Protein AF-A0A843YEB0-F1 (afdb_monomer)

Foldseek 3Di:
DDPPPPVQWDFAQAAPVLQVVLVVVV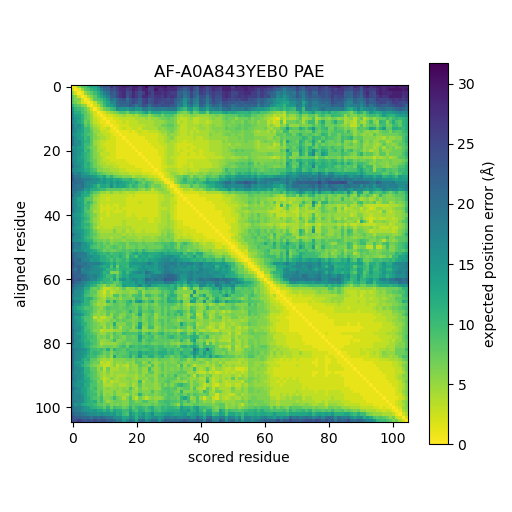VVVVDPDDSLRSLQVLLVVCLVVDQDQPDDDDRPHGTDTHGYDPVSLVSLVVVCVVVVHDSSSSSRSSSVVVVVVVVVD

Solvent-accessibl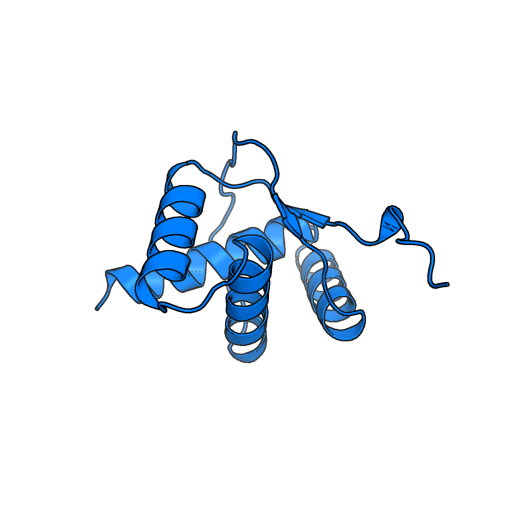e surface area (backbone atoms only — not comparable to full-atom values): 6209 Å² total; per-residue (Å²): 133,87,76,83,64,79,90,53,55,47,62,32,52,33,35,70,66,58,50,50,53,47,51,50,55,42,58,73,66,75,53,99,64,52,69,48,55,50,53,49,53,49,43,53,55,28,59,75,71,59,62,61,87,82,67,92,76,85,41,92,35,80,56,46,70,33,76,62,59,70,70,61,44,50,52,38,46,51,52,10,59,76,68,76,51,50,48,44,53,49,54,43,28,25,51,50,53,56,52,53,63,64,71,78,109

Secondary structure (DSSP, 8-state):
-----GGGEEEE---HHHHHHHHHHHHHT-S---HHHHHHHHHHHHHHH-----------SPPEEEE--HHHHHHHHHHHHHTTS-HHHHHHHHHHHHHHHHH--

Radius of gyration: 13.51 Å; Cα contacts (8 Å, |Δi|>4): 112; chains: 1; bounding box: 34×28×39 Å

pLDDT: mean 77.41, std 12.67, range [36.47, 91.56]

Sequence (105 aa):
MSRKDPRRRLMVPLTATQRHALREAVQRTGRRGSLADRLRQILVAELARGVADHGAVIAEGSGLPLQLPRPLRRQVEGLATAWGSSPAYVVQQALTQYLMDQTET

Structure (mmCIF, N/CA/C/O backbone):
data_AF-A0A843YEB0-F1
#
_entry.id   AF-A0A843YEB0-F1
#
loop_
_atom_site.group_PDB
_atom_site.id
_atom_site.type_symbol
_atom_site.label_atom_id
_atom_site.label_alt_id
_atom_site.label_comp_id
_atom_site.label_asym_id
_atom_site.label_entity_id
_atom_site.label_seq_id
_atom_site.pdbx_PDB_ins_code
_atom_site.Cartn_x
_atom_site.Cartn_y
_atom_site.Cartn_z
_atom_site.occupancy
_atom_site.B_iso_or_equiv
_atom_site.auth_seq_id
_atom_site.auth_comp_id
_atom_s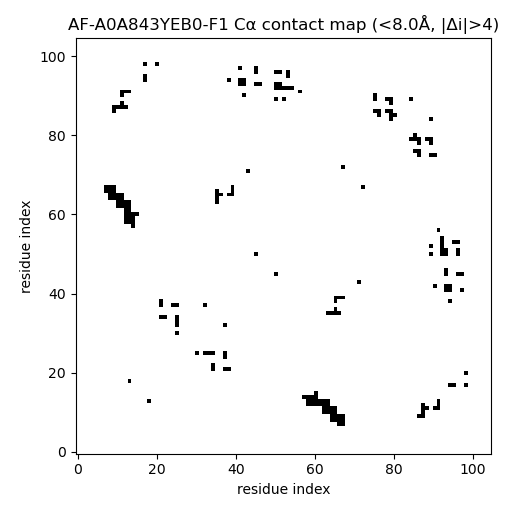ite.auth_asym_id
_atom_site.auth_atom_id
_atom_site.pdbx_PDB_model_num
ATOM 1 N N . MET A 1 1 ? 11.923 -9.009 26.429 1.00 36.47 1 MET A N 1
ATOM 2 C CA . MET A 1 1 ? 11.606 -7.648 25.932 1.00 36.47 1 MET A CA 1
ATOM 3 C C . MET A 1 1 ? 11.965 -7.564 24.450 1.00 36.47 1 MET A C 1
ATOM 5 O O . MET A 1 1 ? 13.138 -7.647 24.111 1.00 36.47 1 MET A O 1
ATOM 9 N N . SER A 1 2 ? 10.972 -7.510 23.555 1.00 41.12 2 SER A N 1
ATOM 10 C CA . SER A 1 2 ? 11.194 -7.593 22.102 1.00 41.12 2 SER A CA 1
ATOM 11 C C . SER A 1 2 ? 11.788 -6.283 21.573 1.00 41.12 2 SER A C 1
ATOM 13 O O . SER A 1 2 ? 11.096 -5.267 21.508 1.00 41.12 2 SER A O 1
ATOM 15 N N . ARG A 1 3 ? 13.080 -6.293 21.215 1.00 47.62 3 ARG A N 1
ATOM 16 C CA . ARG A 1 3 ? 13.762 -5.147 20.595 1.00 47.62 3 ARG A CA 1
ATOM 17 C C . ARG A 1 3 ? 13.057 -4.793 19.282 1.00 47.62 3 ARG A C 1
ATOM 19 O O . ARG A 1 3 ? 12.819 -5.649 18.432 1.00 47.62 3 ARG A O 1
ATOM 26 N N . LYS A 1 4 ? 12.678 -3.522 19.153 1.00 47.59 4 LYS A N 1
ATOM 27 C CA . LYS A 1 4 ? 12.002 -2.928 17.995 1.00 47.59 4 LYS A CA 1
ATOM 28 C C . LYS A 1 4 ? 13.007 -2.895 16.838 1.00 47.59 4 LYS A C 1
ATOM 30 O O . LYS A 1 4 ? 13.786 -1.959 16.730 1.00 47.59 4 LYS A O 1
ATOM 35 N N . ASP A 1 5 ? 13.040 -3.962 16.046 1.00 49.59 5 ASP A N 1
ATOM 36 C CA . ASP A 1 5 ? 14.006 -4.160 14.964 1.00 49.59 5 ASP A CA 1
ATOM 37 C C . ASP A 1 5 ? 13.874 -3.042 13.901 1.00 49.59 5 ASP A C 1
ATOM 39 O O . ASP A 1 5 ? 12.829 -2.945 13.241 1.00 49.59 5 ASP A O 1
ATOM 43 N N . PRO A 1 6 ? 14.877 -2.157 13.743 1.00 51.00 6 PRO A N 1
ATOM 44 C CA . PRO A 1 6 ? 14.793 -1.005 12.844 1.00 51.00 6 PRO A CA 1
ATOM 45 C C . PRO A 1 6 ? 14.731 -1.408 11.361 1.00 51.00 6 PRO A C 1
ATOM 47 O O . PRO A 1 6 ? 14.266 -0.620 10.543 1.00 51.00 6 PRO A O 1
ATOM 50 N N . ARG A 1 7 ? 15.084 -2.657 11.012 1.00 52.28 7 ARG A N 1
ATOM 51 C CA . ARG A 1 7 ? 15.047 -3.199 9.637 1.00 52.28 7 ARG A CA 1
ATOM 52 C C . ARG A 1 7 ? 13.649 -3.635 9.157 1.00 52.28 7 ARG A C 1
ATOM 54 O O . ARG A 1 7 ? 13.505 -4.218 8.082 1.00 52.28 7 ARG A O 1
ATOM 61 N N . ARG A 1 8 ? 12.598 -3.395 9.952 1.00 59.69 8 ARG A N 1
ATOM 62 C CA . ARG A 1 8 ? 11.198 -3.736 9.61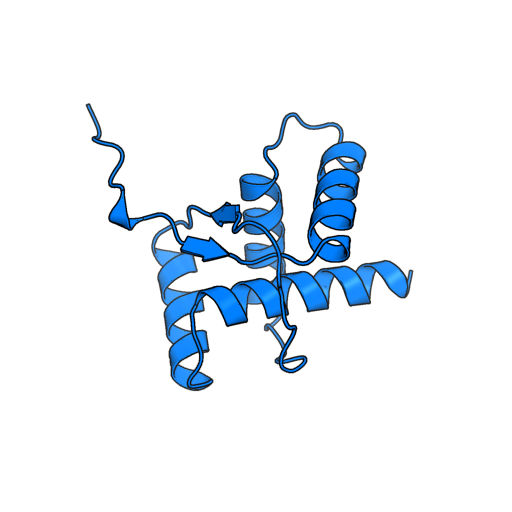3 1.00 59.69 8 ARG A CA 1
ATOM 63 C C . ARG A 1 8 ? 10.370 -2.582 9.048 1.00 59.69 8 ARG A C 1
ATOM 65 O O . ARG A 1 8 ? 9.203 -2.797 8.726 1.00 59.69 8 ARG A O 1
ATOM 72 N N . ARG A 1 9 ? 10.921 -1.372 8.979 1.00 70.62 9 ARG A N 1
ATOM 73 C CA . ARG A 1 9 ? 10.187 -0.191 8.515 1.00 70.62 9 ARG A CA 1
ATOM 74 C C . ARG A 1 9 ? 10.440 0.019 7.030 1.00 70.62 9 ARG A C 1
ATOM 76 O O . ARG A 1 9 ? 11.575 0.248 6.633 1.00 70.62 9 ARG A O 1
ATOM 83 N N . LEU A 1 10 ? 9.377 -0.056 6.241 1.00 78.44 10 LEU A N 1
ATOM 84 C CA . LEU A 1 10 ? 9.374 0.392 4.858 1.00 78.44 10 LEU A CA 1
ATOM 85 C C . LEU A 1 10 ? 9.074 1.890 4.857 1.00 78.44 10 LEU A C 1
ATOM 87 O O . LEU A 1 10 ? 8.064 2.311 5.417 1.00 78.44 10 LEU A O 1
ATOM 91 N N . MET A 1 11 ? 9.947 2.694 4.262 1.00 82.12 11 MET A N 1
ATOM 92 C CA . MET A 1 11 ? 9.657 4.108 4.042 1.00 82.12 11 MET A CA 1
ATOM 93 C C . MET A 1 11 ? 8.839 4.227 2.765 1.00 82.12 11 MET A C 1
ATOM 95 O O . MET A 1 11 ? 9.337 3.925 1.686 1.00 82.12 11 MET A O 1
ATOM 99 N N . VAL A 1 12 ? 7.579 4.631 2.904 1.00 81.19 12 VAL A N 1
ATOM 100 C CA . VAL A 1 12 ? 6.673 4.827 1.772 1.00 81.19 12 VAL A CA 1
ATOM 101 C C . VAL A 1 12 ? 6.641 6.320 1.462 1.00 81.19 12 VAL A C 1
ATOM 103 O O . VAL A 1 12 ? 6.142 7.086 2.293 1.00 81.19 12 VAL A O 1
ATOM 106 N N . PRO A 1 13 ? 7.195 6.773 0.327 1.00 80.44 13 PRO A N 1
ATOM 107 C CA . PRO A 1 13 ? 7.068 8.165 -0.063 1.00 80.44 13 PRO A CA 1
ATOM 108 C C . PRO A 1 13 ? 5.601 8.442 -0.406 1.00 80.44 13 PRO A C 1
ATOM 110 O O . PRO A 1 13 ? 4.947 7.630 -1.054 1.00 80.44 13 PRO A O 1
ATOM 113 N N . LEU A 1 14 ? 5.061 9.561 0.069 1.00 80.00 14 LEU A N 1
ATOM 114 C CA . LEU A 1 14 ? 3.664 9.940 -0.159 1.00 80.00 14 LEU A CA 1
ATOM 115 C C . LEU A 1 14 ? 3.608 11.345 -0.743 1.00 80.00 14 LEU A C 1
ATOM 117 O O . LEU A 1 14 ? 4.300 12.237 -0.248 1.00 80.00 14 LEU A O 1
ATOM 121 N N . THR A 1 15 ? 2.741 11.560 -1.730 1.00 82.06 15 THR A N 1
ATOM 122 C CA . THR A 1 15 ? 2.409 12.910 -2.203 1.00 82.06 15 THR A CA 1
ATOM 123 C C . THR A 1 15 ? 1.596 13.673 -1.148 1.00 82.06 15 THR A C 1
ATOM 125 O O . THR A 1 15 ? 1.033 13.088 -0.212 1.00 82.06 15 THR A O 1
ATOM 128 N N . ALA A 1 16 ? 1.510 15.001 -1.283 1.00 80.62 16 ALA A N 1
ATOM 129 C CA . ALA A 1 16 ? 0.685 15.829 -0.400 1.00 80.62 16 ALA A CA 1
ATOM 130 C C . ALA A 1 16 ? -0.795 15.404 -0.439 1.00 80.62 16 ALA A C 1
ATOM 132 O O . ALA A 1 16 ? -1.411 15.246 0.617 1.00 80.62 16 ALA A O 1
ATOM 133 N N . THR A 1 17 ? -1.318 15.123 -1.636 1.00 81.88 17 THR A N 1
ATOM 134 C CA . THR A 1 17 ? -2.687 14.639 -1.865 1.00 81.88 17 THR A CA 1
ATOM 135 C C . THR A 1 17 ? -2.930 13.292 -1.191 1.00 81.88 17 THR A C 1
ATOM 137 O O . THR A 1 17 ? -3.870 13.156 -0.412 1.00 81.88 17 THR A O 1
ATOM 140 N N . GLN A 1 18 ? -2.034 12.318 -1.388 1.00 81.69 18 GLN A N 1
ATOM 141 C CA . GLN A 1 18 ? -2.128 10.999 -0.751 1.00 81.69 18 GLN A CA 1
ATOM 142 C C . GLN A 1 18 ? -2.120 11.100 0.777 1.00 81.69 18 GLN A C 1
ATOM 144 O O . GLN A 1 18 ? -2.889 10.429 1.467 1.00 81.69 18 GLN A O 1
ATOM 149 N N . ARG A 1 19 ? -1.265 11.966 1.334 1.00 83.81 19 ARG A N 1
ATOM 150 C CA . ARG A 1 19 ? -1.197 12.186 2.781 1.00 83.81 19 ARG A CA 1
ATOM 151 C C . ARG A 1 19 ? -2.457 12.852 3.322 1.00 83.81 19 ARG A C 1
ATOM 153 O O . ARG A 1 19 ? -2.897 12.496 4.416 1.00 83.81 19 ARG A O 1
ATOM 160 N N . HIS A 1 20 ? -2.997 13.832 2.604 1.00 84.75 20 HIS A N 1
ATOM 161 C CA . HIS A 1 20 ? -4.234 14.499 2.984 1.00 84.75 20 HIS A CA 1
ATOM 162 C C . HIS A 1 20 ? -5.401 13.508 2.984 1.00 84.75 20 HIS A C 1
ATOM 164 O O . HIS A 1 20 ? -6.037 13.332 4.019 1.00 84.75 20 HIS A O 1
ATOM 170 N N . ALA A 1 21 ? -5.570 12.743 1.905 1.00 83.81 21 ALA A N 1
ATOM 171 C CA . ALA A 1 21 ? -6.618 11.736 1.805 1.00 83.81 21 ALA A CA 1
ATOM 172 C C . ALA A 1 21 ? -6.488 10.625 2.868 1.00 83.81 21 ALA A C 1
ATOM 174 O O . ALA A 1 21 ? -7.479 10.221 3.473 1.00 83.81 21 ALA A O 1
ATOM 175 N N . LEU A 1 22 ? -5.265 10.180 3.189 1.00 83.44 22 LEU A N 1
ATOM 176 C CA . LEU A 1 22 ? -5.029 9.260 4.312 1.00 83.44 22 LEU A CA 1
ATOM 177 C C . LEU A 1 22 ? -5.444 9.861 5.661 1.00 83.44 22 LEU A C 1
ATOM 179 O O . LEU A 1 22 ? -5.992 9.147 6.503 1.00 83.44 22 LEU A O 1
ATOM 183 N N . ARG A 1 23 ? -5.177 11.154 5.893 1.00 85.69 23 ARG A N 1
ATOM 184 C CA . ARG A 1 23 ? -5.606 11.845 7.121 1.00 85.69 23 ARG A CA 1
ATOM 185 C C . ARG A 1 23 ? -7.119 11.931 7.207 1.00 85.69 23 ARG A C 1
ATOM 187 O O . ARG A 1 23 ? -7.658 11.622 8.265 1.00 85.69 23 ARG A O 1
ATOM 194 N N . GLU A 1 24 ? -7.786 12.291 6.119 1.00 85.25 24 GLU A N 1
ATOM 195 C CA . GLU A 1 24 ? -9.246 12.306 6.075 1.00 85.25 24 GLU A CA 1
ATOM 196 C C . GLU A 1 24 ? -9.826 10.914 6.318 1.00 85.25 24 GLU A C 1
ATOM 198 O O . GLU A 1 24 ? -10.723 10.759 7.142 1.00 85.25 24 GLU A O 1
ATOM 203 N N . ALA A 1 25 ? -9.268 9.878 5.686 1.00 81.00 25 ALA A N 1
ATOM 204 C CA . ALA A 1 25 ? -9.707 8.502 5.888 1.00 81.00 25 ALA A CA 1
ATOM 205 C C . ALA A 1 25 ? -9.576 8.066 7.357 1.00 81.00 25 ALA A C 1
ATOM 207 O O . ALA A 1 25 ? -10.486 7.428 7.881 1.00 81.00 25 ALA A O 1
ATOM 208 N N . VAL A 1 26 ? -8.483 8.437 8.041 1.00 84.38 26 VAL A N 1
ATOM 209 C CA . VAL A 1 26 ? -8.326 8.200 9.489 1.00 84.38 26 VAL A CA 1
ATOM 210 C C . VAL A 1 26 ? -9.407 8.932 10.287 1.00 84.38 26 VAL A C 1
ATOM 212 O O . VAL A 1 26 ? -10.035 8.317 11.152 1.00 84.38 26 VAL A O 1
ATOM 215 N N . GLN A 1 27 ? -9.648 10.213 9.988 1.00 81.38 27 GLN A N 1
ATOM 216 C CA . GLN A 1 27 ? -10.638 11.037 10.689 1.00 81.38 27 GLN A CA 1
ATOM 217 C C . GLN A 1 27 ? -12.066 10.498 10.520 1.00 81.38 27 GLN A C 1
ATOM 219 O O . GLN A 1 27 ? -12.781 10.368 11.511 1.00 81.38 27 GLN A O 1
ATOM 224 N N . ARG A 1 28 ? -12.458 10.099 9.301 1.00 77.81 28 ARG A N 1
ATOM 225 C CA . ARG A 1 28 ? -13.800 9.565 8.995 1.00 77.81 28 ARG A CA 1
ATOM 226 C C . ARG A 1 28 ? -14.126 8.287 9.763 1.00 77.81 28 ARG A C 1
ATOM 228 O O . ARG A 1 28 ? -15.265 8.089 10.165 1.00 77.81 28 ARG A O 1
ATOM 235 N N . THR A 1 29 ? -13.140 7.422 10.005 1.00 69.75 29 THR A N 1
ATOM 236 C CA . THR A 1 29 ? -13.370 6.180 10.761 1.00 69.75 29 THR A CA 1
ATOM 237 C C . THR A 1 29 ? -13.641 6.385 12.254 1.00 69.75 29 THR A C 1
ATOM 239 O O . THR A 1 29 ? -14.009 5.416 12.917 1.00 69.75 29 THR A O 1
ATOM 242 N N . GLY A 1 30 ? -13.406 7.577 12.824 1.00 64.25 30 GLY A N 1
ATOM 243 C CA . GLY A 1 30 ? -13.641 7.883 14.247 1.00 64.25 30 GLY A CA 1
ATOM 244 C C . GLY A 1 30 ? -12.819 7.060 15.258 1.00 64.25 30 GLY A C 1
ATOM 245 O O . GLY A 1 30 ? -12.863 7.310 16.461 1.00 64.25 30 GLY A O 1
ATOM 246 N N . ARG A 1 31 ? -12.040 6.073 14.799 1.00 62.12 31 ARG A N 1
ATOM 247 C CA . ARG A 1 31 ? -11.158 5.237 15.619 1.00 62.12 31 ARG A CA 1
ATOM 248 C C . ARG A 1 31 ? -9.813 5.931 15.812 1.00 62.12 31 ARG A C 1
ATOM 250 O O . ARG A 1 31 ? -9.265 6.507 14.875 1.00 62.12 31 ARG A O 1
ATOM 257 N N . ARG A 1 32 ? -9.223 5.799 17.008 1.00 62.03 32 ARG A N 1
ATOM 258 C CA . ARG A 1 32 ? -7.827 6.188 17.296 1.00 62.03 32 ARG A CA 1
ATOM 259 C C . ARG A 1 32 ? -6.851 5.281 16.527 1.00 62.03 32 ARG A C 1
ATOM 261 O O . ARG A 1 32 ? -6.266 4.365 17.093 1.00 62.03 32 ARG A O 1
ATOM 268 N N . GLY A 1 33 ? -6.715 5.507 15.223 1.00 69.81 33 GLY A N 1
ATOM 269 C CA . GLY A 1 33 ? -5.764 4.834 14.340 1.00 69.81 33 GLY A CA 1
ATOM 270 C C . GLY A 1 33 ? -4.616 5.761 13.944 1.00 69.81 33 GLY A C 1
ATOM 271 O O . GLY A 1 33 ? -4.796 6.968 13.805 1.00 69.81 33 GLY A O 1
ATOM 272 N N . SER A 1 34 ? -3.419 5.205 13.752 1.00 84.31 34 SER A N 1
ATOM 273 C CA . SER A 1 34 ? -2.304 5.957 13.155 1.00 84.31 34 SER A CA 1
ATOM 274 C C . SER A 1 34 ? -2.403 5.947 11.625 1.00 84.31 34 SER A C 1
ATOM 276 O O . SER A 1 34 ? -2.947 5.004 11.051 1.00 84.31 34 SER A O 1
ATOM 278 N N . LEU A 1 35 ? -1.815 6.943 10.948 1.00 84.31 35 LEU A N 1
ATOM 279 C CA . LEU A 1 35 ? -1.744 6.972 9.476 1.00 84.31 35 LEU A CA 1
ATOM 280 C C . LEU A 1 35 ? -1.115 5.698 8.897 1.00 84.31 35 LEU A C 1
ATOM 282 O O . LEU A 1 35 ? -1.586 5.176 7.893 1.00 84.31 35 LEU A O 1
ATOM 286 N N . ALA A 1 36 ? -0.080 5.169 9.556 1.00 84.25 36 ALA A N 1
ATOM 287 C CA . ALA A 1 36 ? 0.569 3.927 9.150 1.00 84.25 36 ALA A CA 1
ATOM 288 C C . ALA A 1 36 ? -0.355 2.709 9.311 1.00 84.25 36 ALA A C 1
ATOM 290 O O . ALA A 1 36 ? -0.342 1.819 8.465 1.00 84.25 36 ALA A O 1
ATOM 291 N N . ASP A 1 37 ? -1.177 2.666 10.364 1.00 84.19 37 ASP A N 1
ATOM 292 C CA . ASP A 1 37 ? -2.148 1.581 10.527 1.00 84.19 37 ASP A CA 1
ATOM 293 C C . ASP A 1 37 ? -3.241 1.642 9.458 1.00 84.19 37 ASP A C 1
ATOM 295 O O . ASP A 1 37 ? -3.603 0.613 8.891 1.00 84.19 37 ASP A O 1
ATOM 299 N N . ARG A 1 38 ? -3.703 2.848 9.108 1.00 86.69 38 ARG A N 1
ATOM 300 C CA . ARG A 1 38 ? -4.675 3.014 8.027 1.00 86.69 38 ARG A CA 1
ATOM 301 C C . ARG A 1 38 ? -4.098 2.621 6.671 1.00 86.69 38 ARG A C 1
ATOM 303 O O . ARG A 1 38 ? -4.743 1.873 5.945 1.00 86.69 38 ARG A O 1
ATOM 310 N N . LEU A 1 39 ? -2.871 3.046 6.365 1.00 85.44 39 LEU A N 1
ATOM 311 C CA . LEU A 1 39 ? -2.180 2.633 5.143 1.00 85.44 39 LEU A CA 1
ATOM 312 C C . LEU A 1 39 ? -2.004 1.108 5.083 1.00 85.44 39 LEU A C 1
ATOM 314 O O . LEU A 1 39 ? -2.193 0.506 4.033 1.00 85.44 39 LEU A O 1
ATOM 318 N N . ARG A 1 40 ? -1.710 0.462 6.217 1.00 84.94 40 ARG A N 1
ATOM 319 C CA . ARG A 1 40 ? -1.645 -1.002 6.309 1.00 84.94 40 ARG A CA 1
ATOM 320 C C . ARG A 1 40 ? -2.994 -1.659 6.009 1.00 84.94 40 ARG A C 1
ATOM 322 O O . ARG A 1 40 ? -3.013 -2.675 5.327 1.00 84.94 40 ARG A O 1
ATOM 329 N N . GLN A 1 41 ? -4.099 -1.121 6.525 1.00 85.00 41 GLN A N 1
ATOM 330 C CA . GLN A 1 41 ? -5.443 -1.649 6.255 1.00 85.00 41 GLN A CA 1
ATOM 331 C C . GLN A 1 41 ? -5.811 -1.533 4.772 1.00 85.00 41 GLN A C 1
ATOM 333 O O . GLN A 1 41 ? -6.299 -2.505 4.204 1.00 85.00 41 GLN A O 1
ATOM 338 N N . ILE A 1 42 ? -5.527 -0.383 4.152 1.00 85.06 42 ILE A N 1
ATOM 339 C CA . ILE A 1 42 ? -5.725 -0.170 2.711 1.00 85.06 42 ILE A CA 1
ATOM 340 C C . ILE A 1 42 ? -4.909 -1.192 1.920 1.00 85.06 42 ILE A C 1
ATOM 342 O O . ILE A 1 42 ? -5.452 -1.914 1.096 1.00 85.06 42 ILE A O 1
ATOM 346 N N . LEU A 1 43 ? -3.624 -1.339 2.247 1.00 84.31 43 LEU A N 1
ATOM 347 C CA . LEU A 1 43 ? -2.748 -2.287 1.565 1.00 84.31 43 LEU A CA 1
ATOM 348 C C . LEU A 1 43 ? -3.249 -3.737 1.660 1.00 84.31 43 LEU A C 1
ATOM 350 O O . LEU A 1 43 ? -3.148 -4.474 0.691 1.00 84.31 43 LEU A O 1
ATOM 354 N N . VAL A 1 44 ? -3.792 -4.155 2.809 1.00 84.94 44 VAL A N 1
ATOM 355 C CA . VAL A 1 44 ? -4.396 -5.492 2.962 1.00 84.94 44 VAL A CA 1
ATOM 356 C C . VAL A 1 44 ? -5.585 -5.671 2.018 1.00 84.94 44 VAL A C 1
ATOM 358 O O . VAL A 1 44 ? -5.691 -6.717 1.383 1.00 84.94 44 VAL A O 1
ATOM 361 N N . ALA A 1 45 ? -6.467 -4.673 1.939 1.00 84.25 45 ALA A N 1
ATOM 362 C CA . ALA A 1 45 ? -7.652 -4.729 1.091 1.00 84.25 45 ALA A CA 1
ATOM 363 C C . ALA A 1 45 ? -7.284 -4.770 -0.400 1.00 84.25 45 ALA A C 1
ATOM 365 O O . ALA A 1 45 ? -7.761 -5.642 -1.122 1.00 84.25 45 ALA A O 1
ATOM 366 N N . GLU A 1 46 ? -6.377 -3.900 -0.841 1.00 84.12 46 GLU A N 1
ATOM 367 C CA . GLU A 1 46 ? -5.994 -3.814 -2.255 1.00 84.12 46 GLU A CA 1
ATOM 368 C C . GLU A 1 46 ? -5.144 -5.009 -2.705 1.00 84.12 46 GLU A C 1
ATOM 370 O O . GLU A 1 46 ? -5.344 -5.537 -3.794 1.00 84.12 46 GLU A O 1
ATOM 375 N N . LEU A 1 47 ? -4.266 -5.544 -1.846 1.00 81.44 47 LEU A N 1
ATOM 3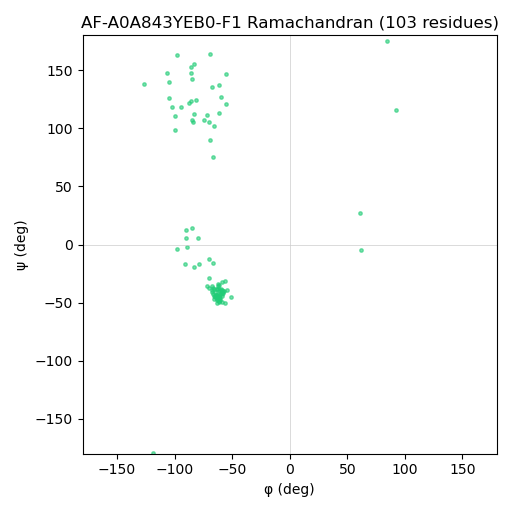76 C CA . LEU A 1 47 ? -3.554 -6.793 -2.152 1.00 81.44 47 LEU A CA 1
ATOM 377 C C . LEU A 1 47 ? -4.503 -7.981 -2.325 1.00 81.44 47 LEU A C 1
ATOM 379 O O . LEU A 1 47 ? -4.242 -8.841 -3.162 1.00 81.44 47 LEU A O 1
ATOM 383 N N . ALA A 1 48 ? -5.589 -8.040 -1.552 1.00 82.94 48 ALA A N 1
ATOM 384 C CA . ALA A 1 48 ? -6.599 -9.084 -1.705 1.00 82.94 48 ALA A CA 1
ATOM 385 C C . ALA A 1 48 ? -7.408 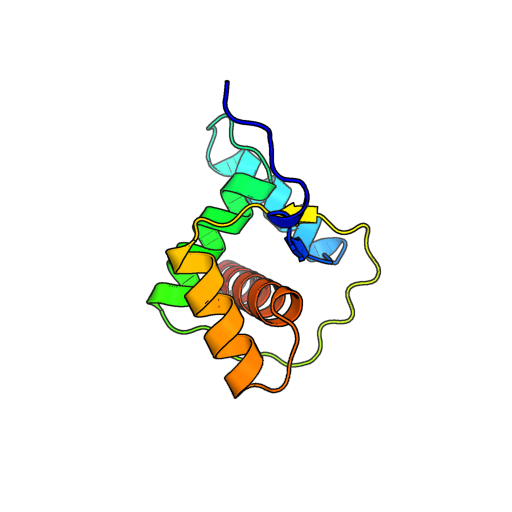-8.936 -3.005 1.00 82.94 48 ALA A C 1
ATOM 387 O O . ALA A 1 48 ? -7.864 -9.939 -3.549 1.00 82.94 48 ALA A O 1
ATOM 388 N N . ARG A 1 49 ? -7.567 -7.706 -3.507 1.00 78.50 49 ARG A N 1
ATOM 389 C CA . ARG A 1 49 ? -8.248 -7.404 -4.777 1.00 78.50 49 ARG A CA 1
ATOM 390 C C . ARG A 1 49 ? -7.354 -7.549 -6.009 1.00 78.50 49 ARG A C 1
ATOM 392 O O . ARG A 1 49 ? -7.873 -7.701 -7.110 1.00 78.50 49 ARG A O 1
ATOM 399 N N . GLY A 1 50 ? -6.038 -7.523 -5.818 1.00 79.44 50 GLY A N 1
ATOM 400 C CA . GLY A 1 50 ? -5.063 -7.393 -6.892 1.00 79.44 50 GLY A CA 1
ATOM 401 C C . GLY A 1 50 ? -4.726 -5.921 -7.108 1.00 79.44 50 GLY A C 1
ATOM 402 O O . GLY A 1 50 ? -5.583 -5.127 -7.490 1.00 79.44 50 GLY A O 1
ATOM 403 N N . VAL A 1 51 ? -3.465 -5.571 -6.846 1.00 78.31 51 VAL A N 1
ATOM 404 C CA . VAL A 1 51 ? -2.966 -4.204 -7.031 1.00 78.31 51 VAL A CA 1
ATOM 405 C C . VAL A 1 51 ? -2.623 -4.011 -8.501 1.00 78.31 51 VAL A C 1
ATOM 407 O O . VAL A 1 51 ? -1.828 -4.781 -9.044 1.00 78.31 51 VAL A O 1
ATOM 410 N N . ALA A 1 52 ? -3.200 -2.995 -9.132 1.00 78.31 52 ALA A N 1
ATOM 411 C CA . ALA A 1 52 ? -2.849 -2.596 -10.488 1.00 78.31 52 ALA A CA 1
ATOM 412 C C . ALA A 1 52 ? -1.648 -1.635 -10.481 1.00 78.31 52 ALA A C 1
ATOM 414 O O . ALA A 1 52 ? -1.464 -0.850 -9.551 1.00 78.31 52 ALA A O 1
ATOM 415 N N . ASP A 1 53 ? -0.816 -1.698 -11.521 1.00 71.94 53 ASP A N 1
ATOM 416 C CA . ASP A 1 53 ? 0.232 -0.702 -11.741 1.00 71.94 53 ASP A CA 1
ATO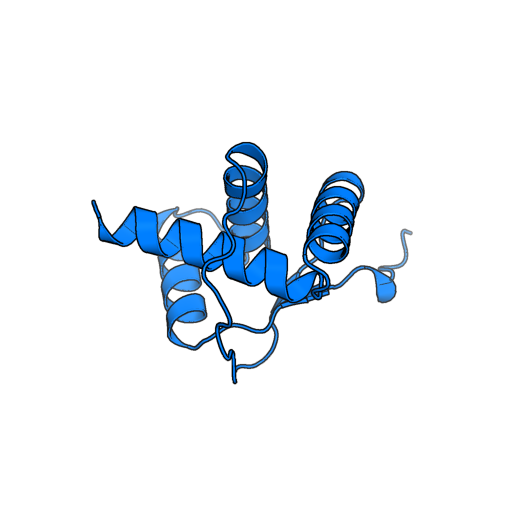M 417 C C . ASP A 1 53 ? -0.373 0.507 -12.468 1.00 71.94 53 ASP A C 1
ATOM 419 O O . ASP A 1 53 ? -0.672 0.439 -13.660 1.00 71.94 53 ASP A O 1
ATOM 423 N N . HIS A 1 54 ? -0.577 1.611 -11.748 1.00 67.31 54 HIS A N 1
ATOM 424 C CA . HIS A 1 54 ? -1.109 2.861 -12.298 1.00 67.31 54 HIS A CA 1
ATOM 425 C C . HIS A 1 54 ? -0.005 3.809 -12.802 1.00 67.31 54 HIS A C 1
ATOM 427 O O . HIS A 1 54 ? -0.272 4.977 -13.090 1.00 67.31 54 HIS A O 1
ATOM 433 N N . GLY A 1 55 ? 1.235 3.323 -12.932 1.00 66.38 55 GLY A N 1
ATOM 434 C CA . GLY A 1 55 ? 2.368 4.090 -13.443 1.00 66.38 55 GLY A CA 1
ATOM 435 C C . GLY A 1 55 ? 3.069 4.954 -12.390 1.00 66.38 55 GLY A C 1
ATOM 436 O O . GLY A 1 55 ? 2.675 5.040 -11.224 1.00 66.38 55 GLY A O 1
ATOM 437 N N . ALA A 1 56 ? 4.170 5.590 -12.801 1.00 55.28 56 ALA A N 1
ATOM 438 C CA . ALA A 1 56 ? 5.080 6.286 -11.898 1.00 55.28 56 ALA A CA 1
ATOM 439 C C . ALA A 1 56 ? 4.438 7.511 -11.223 1.00 55.28 56 ALA A C 1
ATOM 441 O O . ALA A 1 56 ? 4.362 8.593 -11.802 1.00 55.28 56 ALA A O 1
ATOM 442 N N . VAL A 1 57 ? 4.044 7.368 -9.954 1.00 59.59 57 VAL A N 1
ATOM 443 C CA . VAL A 1 57 ? 3.674 8.504 -9.101 1.00 59.59 57 VAL A CA 1
ATOM 444 C C . VAL A 1 57 ? 4.945 9.080 -8.479 1.00 59.59 57 VAL A C 1
ATOM 446 O O . VAL A 1 57 ? 5.529 8.488 -7.569 1.00 59.59 57 VAL A O 1
ATOM 449 N N . ILE A 1 58 ? 5.382 10.250 -8.952 1.00 56.34 58 ILE A N 1
ATOM 450 C CA . ILE A 1 58 ? 6.499 10.975 -8.336 1.00 56.34 58 ILE A CA 1
ATOM 451 C C . ILE A 1 58 ? 6.025 11.520 -6.985 1.00 56.34 58 ILE A C 1
ATOM 453 O O . ILE A 1 58 ? 5.250 12.471 -6.899 1.00 56.34 58 ILE A O 1
ATOM 457 N N . ALA A 1 59 ? 6.473 10.887 -5.906 1.00 60.78 59 ALA A N 1
ATOM 458 C CA . ALA A 1 59 ? 6.180 11.316 -4.549 1.00 60.78 59 ALA A CA 1
ATOM 459 C C . ALA A 1 59 ? 7.366 12.097 -3.972 1.00 60.78 59 ALA A C 1
ATOM 461 O O . ALA A 1 59 ? 8.314 11.509 -3.462 1.00 60.78 59 ALA A O 1
ATOM 462 N N . GLU A 1 60 ? 7.285 13.429 -4.004 1.00 57.28 60 GLU A N 1
ATOM 463 C CA . GLU A 1 60 ? 8.324 14.332 -3.469 1.00 57.28 60 GLU A CA 1
ATOM 464 C C . GLU A 1 60 ? 8.196 14.613 -1.953 1.00 57.28 60 GLU A C 1
ATOM 466 O O . GLU A 1 60 ? 8.796 15.537 -1.411 1.00 57.28 60 GLU A O 1
ATOM 471 N N . GLY A 1 61 ? 7.392 13.832 -1.225 1.00 58.91 61 GLY A N 1
ATOM 472 C CA . GLY A 1 61 ? 7.079 14.086 0.184 1.00 58.91 61 GLY A CA 1
ATOM 473 C C . GLY A 1 61 ? 7.897 13.280 1.200 1.00 58.91 61 GLY A C 1
ATOM 474 O O . GLY A 1 61 ? 8.465 12.230 0.909 1.00 58.91 61 GLY A O 1
ATOM 475 N N . SER A 1 62 ? 7.880 13.737 2.460 1.00 62.84 62 SER A N 1
ATOM 476 C CA . SER A 1 62 ? 8.482 13.025 3.600 1.00 62.84 62 SER A CA 1
ATOM 477 C C . SER A 1 62 ? 7.94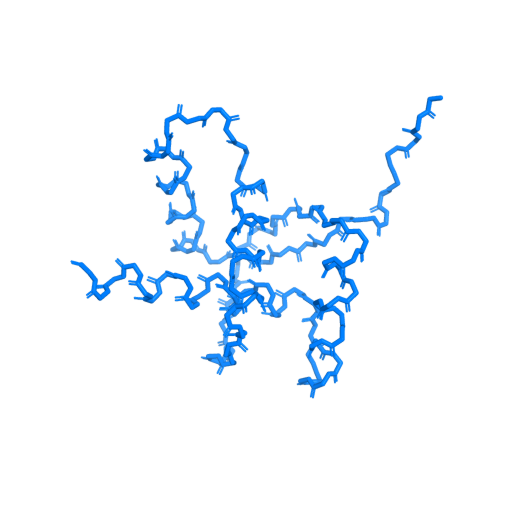0 11.592 3.749 1.00 62.84 62 SER A C 1
ATOM 479 O O . SER A 1 62 ? 6.738 11.371 3.908 1.00 62.84 62 SER A O 1
ATOM 481 N N . GLY A 1 63 ? 8.820 10.592 3.686 1.00 71.12 63 GLY A N 1
ATOM 482 C CA . GLY A 1 63 ? 8.394 9.193 3.711 1.00 71.12 63 GLY A CA 1
ATOM 483 C C . GLY A 1 63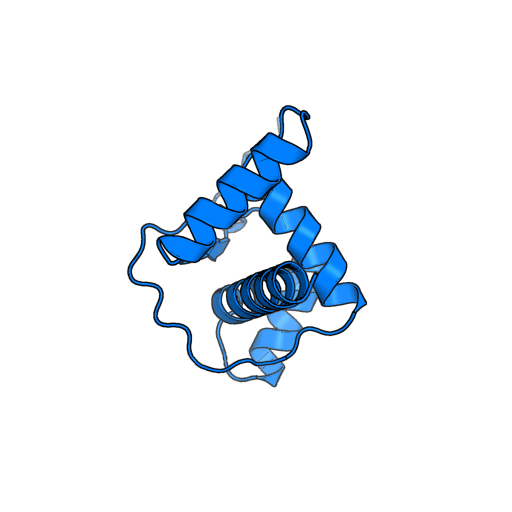 ? 7.669 8.815 5.008 1.00 71.12 63 GLY A C 1
ATOM 484 O O . GLY A 1 63 ? 8.077 9.194 6.107 1.00 71.12 63 GLY A O 1
ATOM 485 N N . LEU A 1 64 ? 6.580 8.057 4.884 1.00 78.00 64 LEU A N 1
ATOM 486 C CA . LEU A 1 64 ? 5.846 7.497 6.012 1.00 78.00 64 LEU A CA 1
ATOM 487 C C . LEU A 1 64 ? 6.467 6.145 6.397 1.00 78.00 64 LEU A C 1
ATOM 489 O O . LEU A 1 64 ? 6.495 5.235 5.564 1.00 78.00 64 LEU A O 1
ATOM 493 N N . PRO A 1 65 ? 6.933 5.961 7.646 1.00 80.44 65 PRO A N 1
ATOM 494 C CA . PRO A 1 65 ? 7.414 4.664 8.097 1.00 80.44 65 PRO A CA 1
ATOM 495 C C . PRO A 1 65 ? 6.237 3.699 8.280 1.00 80.44 65 PRO A C 1
ATOM 497 O O . PRO A 1 65 ? 5.443 3.830 9.214 1.00 80.44 65 PRO A O 1
ATOM 500 N N . LEU A 1 66 ? 6.163 2.688 7.422 1.00 82.38 66 LEU A N 1
ATOM 501 C CA . LEU A 1 66 ? 5.161 1.633 7.454 1.00 82.38 66 LEU A CA 1
ATOM 502 C C . LEU A 1 66 ? 5.776 0.334 7.985 1.00 82.38 66 LEU A C 1
ATOM 504 O O . LEU A 1 66 ? 6.792 -0.150 7.487 1.00 82.38 66 LEU A O 1
ATOM 508 N N . GLN A 1 67 ? 5.160 -0.241 9.018 1.00 83.62 67 GLN A N 1
ATOM 509 C CA . GLN A 1 67 ? 5.521 -1.569 9.516 1.00 83.62 67 GLN A CA 1
ATOM 510 C C . GLN A 1 67 ? 4.499 -2.581 9.023 1.00 83.62 67 GLN A C 1
ATOM 512 O O . GLN A 1 67 ? 3.320 -2.500 9.365 1.00 83.62 67 GLN A O 1
ATOM 517 N N . LEU A 1 68 ? 4.973 -3.546 8.239 1.00 81.81 68 LEU A N 1
ATOM 518 C CA . LEU A 1 68 ? 4.141 -4.602 7.683 1.00 81.81 68 LEU A CA 1
ATOM 519 C C . LEU A 1 68 ? 4.364 -5.925 8.427 1.00 81.81 68 LEU A C 1
ATOM 521 O O . LEU A 1 68 ? 5.510 -6.270 8.745 1.00 81.81 68 LEU A O 1
ATOM 525 N N . PRO A 1 69 ? 3.297 -6.702 8.692 1.00 83.38 69 PRO A N 1
ATOM 526 C CA . PRO A 1 69 ? 3.430 -8.098 9.091 1.00 83.38 69 PRO A CA 1
ATOM 527 C C . PRO A 1 69 ? 4.249 -8.885 8.058 1.00 83.38 69 PRO A C 1
ATOM 529 O O . PRO A 1 69 ? 4.166 -8.617 6.861 1.00 83.38 69 PRO A O 1
ATOM 532 N N . ARG A 1 70 ? 5.017 -9.887 8.510 1.00 81.69 70 ARG A N 1
ATOM 533 C CA . ARG A 1 70 ? 5.903 -10.690 7.641 1.00 81.69 70 ARG A CA 1
ATOM 534 C C . ARG A 1 70 ? 5.211 -11.261 6.388 1.00 81.69 70 ARG A C 1
ATOM 536 O O . ARG A 1 70 ? 5.817 -11.149 5.327 1.00 81.69 70 ARG A O 1
ATOM 543 N N . PRO A 1 71 ? 3.995 -11.841 6.464 1.00 85.50 71 PRO A N 1
ATOM 544 C CA . PRO A 1 71 ? 3.325 -12.384 5.281 1.00 85.50 71 PRO A CA 1
ATOM 545 C C . PRO A 1 71 ? 3.004 -11.303 4.247 1.00 85.50 71 PRO A C 1
ATOM 547 O O . PRO A 1 71 ? 3.318 -11.461 3.074 1.00 85.50 71 PRO A O 1
ATOM 550 N N . LEU A 1 72 ? 2.474 -10.168 4.710 1.00 84.56 72 LEU A N 1
ATOM 551 C CA . LEU A 1 72 ? 2.118 -9.045 3.847 1.00 84.56 72 LEU A CA 1
ATOM 552 C C . LEU A 1 72 ? 3.356 -8.439 3.184 1.00 84.56 72 LEU A C 1
ATOM 554 O O . LEU A 1 72 ? 3.361 -8.139 1.998 1.00 84.56 72 LEU A O 1
ATOM 558 N N . ARG A 1 73 ? 4.444 -8.311 3.950 1.00 86.69 73 ARG A N 1
ATOM 559 C CA . ARG A 1 73 ? 5.725 -7.839 3.429 1.00 86.69 73 ARG A CA 1
ATOM 560 C C . ARG A 1 73 ? 6.240 -8.738 2.302 1.00 86.69 73 ARG A C 1
ATOM 562 O O . ARG A 1 73 ? 6.663 -8.210 1.285 1.00 86.69 73 ARG A O 1
ATOM 569 N N . ARG A 1 74 ? 6.170 -10.065 2.460 1.00 89.44 74 ARG A N 1
ATOM 570 C CA . ARG A 1 74 ? 6.583 -11.012 1.409 1.00 89.44 74 ARG A CA 1
ATOM 571 C C . ARG A 1 74 ? 5.735 -10.885 0.146 1.00 89.44 74 ARG A C 1
ATOM 573 O O . ARG A 1 74 ? 6.283 -10.978 -0.942 1.00 89.44 74 ARG A O 1
ATOM 580 N N . GLN A 1 75 ? 4.428 -10.658 0.284 1.00 89.12 75 GLN A N 1
ATOM 581 C CA . GLN A 1 75 ? 3.550 -10.417 -0.867 1.00 89.12 75 GLN A CA 1
ATOM 582 C C . GLN A 1 75 ? 3.949 -9.141 -1.615 1.00 89.12 75 GLN A C 1
ATOM 584 O O . GLN A 1 75 ? 4.117 -9.173 -2.830 1.00 89.12 75 GLN A O 1
ATOM 589 N N . VAL A 1 76 ? 4.180 -8.044 -0.886 1.00 89.69 76 VAL A N 1
ATOM 590 C CA . VAL A 1 76 ? 4.643 -6.775 -1.470 1.00 89.69 76 VAL A CA 1
ATOM 591 C C . VAL A 1 76 ? 6.009 -6.936 -2.146 1.00 89.69 76 VAL A C 1
ATOM 593 O O . VAL A 1 76 ? 6.196 -6.459 -3.258 1.00 89.69 76 VAL A O 1
ATOM 596 N N . GLU A 1 77 ? 6.963 -7.613 -1.502 1.00 90.31 77 GLU A N 1
ATOM 597 C CA . GLU A 1 77 ? 8.290 -7.891 -2.075 1.00 90.31 77 GLU A CA 1
ATOM 598 C C . GLU A 1 77 ? 8.202 -8.778 -3.328 1.00 90.31 77 GLU A C 1
ATOM 600 O O . GLU A 1 77 ? 8.915 -8.536 -4.302 1.00 90.31 77 GLU A O 1
ATOM 605 N N . GLY A 1 78 ? 7.304 -9.768 -3.334 1.00 91.56 78 GLY A N 1
ATOM 606 C CA . GLY A 1 78 ? 7.049 -10.623 -4.492 1.00 91.56 78 GLY A CA 1
ATOM 607 C C . GLY A 1 78 ? 6.504 -9.840 -5.685 1.00 91.56 78 GLY A C 1
ATOM 608 O O . GLY A 1 78 ? 7.041 -9.953 -6.783 1.00 91.56 78 GLY A O 1
ATOM 609 N N . LEU A 1 79 ? 5.499 -8.987 -5.459 1.00 88.25 79 LEU A N 1
ATOM 610 C CA . LEU A 1 79 ? 4.952 -8.106 -6.497 1.00 88.25 79 LEU A CA 1
ATOM 611 C C . LEU A 1 79 ? 5.992 -7.109 -7.006 1.00 88.25 79 LEU A C 1
ATOM 613 O O . LEU A 1 79 ? 6.145 -6.944 -8.210 1.00 88.25 79 LEU A O 1
ATOM 617 N N . ALA A 1 80 ? 6.762 -6.504 -6.102 1.00 89.38 80 ALA A N 1
ATOM 618 C CA . ALA A 1 80 ? 7.824 -5.577 -6.474 1.00 89.38 80 ALA A CA 1
ATOM 619 C C . ALA A 1 80 ? 8.871 -6.252 -7.371 1.00 89.38 80 ALA A C 1
ATOM 621 O O . ALA A 1 80 ? 9.316 -5.665 -8.350 1.00 89.38 80 ALA A O 1
ATOM 622 N N . THR A 1 81 ? 9.214 -7.508 -7.074 1.00 91.19 81 THR A N 1
ATOM 623 C CA . THR A 1 81 ? 10.126 -8.304 -7.906 1.00 91.19 81 THR A CA 1
ATOM 624 C C . THR A 1 81 ? 9.521 -8.583 -9.282 1.00 91.19 81 THR A C 1
ATOM 626 O O . THR A 1 81 ? 10.208 -8.418 -10.286 1.00 91.19 81 THR A O 1
ATOM 629 N N . ALA A 1 82 ? 8.239 -8.956 -9.343 1.00 88.06 82 ALA A N 1
ATOM 630 C CA . ALA A 1 82 ? 7.541 -9.212 -10.604 1.00 88.06 82 ALA A CA 1
ATOM 631 C C . ALA A 1 82 ? 7.450 -7.962 -11.496 1.00 88.06 82 ALA A C 1
ATOM 633 O O . ALA A 1 82 ? 7.517 -8.075 -12.715 1.00 88.06 82 ALA A O 1
ATOM 634 N N . TRP A 1 83 ? 7.328 -6.779 -10.893 1.00 86.38 83 TRP A N 1
ATOM 635 C CA . TRP A 1 83 ? 7.252 -5.497 -11.600 1.00 86.38 83 TRP A CA 1
ATOM 636 C C . TRP A 1 83 ? 8.620 -4.849 -11.851 1.00 86.38 83 TRP A C 1
ATOM 638 O O . TRP A 1 83 ? 8.689 -3.779 -12.447 1.00 86.38 83 TRP A O 1
ATOM 648 N N . GLY A 1 84 ? 9.719 -5.454 -11.381 1.00 87.38 84 GLY A N 1
ATOM 649 C CA . GLY A 1 84 ? 11.048 -4.837 -11.452 1.00 87.38 84 GLY A CA 1
ATOM 650 C C . GLY A 1 84 ? 11.144 -3.512 -10.682 1.00 87.38 84 GLY A C 1
ATOM 651 O O . GLY A 1 84 ? 11.940 -2.643 -11.033 1.00 87.38 84 GLY A O 1
ATOM 652 N N . SER A 1 85 ? 10.324 -3.336 -9.644 1.00 88.31 85 SER A N 1
ATOM 653 C CA . SER A 1 85 ? 10.155 -2.087 -8.900 1.00 88.31 85 SER A CA 1
ATOM 654 C C . SER A 1 85 ? 10.541 -2.229 -7.422 1.00 88.31 85 SER A C 1
ATOM 656 O O . SER A 1 85 ? 10.929 -3.293 -6.941 1.00 88.31 85 SER A O 1
ATOM 658 N N . SER A 1 86 ? 10.415 -1.147 -6.645 1.00 87.94 86 SER A N 1
ATOM 659 C CA . SER A 1 86 ? 10.635 -1.200 -5.192 1.00 87.94 86 SER A CA 1
ATOM 660 C C . SER A 1 86 ? 9.369 -1.633 -4.427 1.00 87.94 86 SER A C 1
ATOM 662 O O . SER A 1 86 ? 8.256 -1.335 -4.860 1.00 87.94 86 SER A O 1
ATOM 664 N N . PRO A 1 87 ? 9.486 -2.256 -3.237 1.00 87.94 87 PRO A N 1
ATOM 665 C CA . PRO A 1 87 ? 8.334 -2.518 -2.367 1.00 87.94 87 PRO A CA 1
ATOM 666 C C . PRO A 1 87 ? 7.544 -1.255 -2.002 1.00 87.94 87 PRO A C 1
ATOM 668 O O . PRO A 1 87 ? 6.332 -1.311 -1.825 1.00 87.94 87 PRO A O 1
ATOM 671 N N . ALA A 1 88 ? 8.216 -0.103 -1.898 1.00 87.00 88 ALA A N 1
ATOM 672 C CA . ALA A 1 88 ? 7.558 1.172 -1.633 1.00 87.00 88 ALA A CA 1
ATOM 673 C C . ALA A 1 88 ? 6.639 1.593 -2.790 1.00 87.00 88 ALA A C 1
ATOM 675 O O . ALA A 1 88 ? 5.544 2.084 -2.529 1.00 87.00 88 ALA A O 1
ATOM 676 N N . TYR A 1 89 ? 7.052 1.337 -4.035 1.00 86.19 89 TYR A N 1
ATOM 677 C CA . TYR A 1 89 ? 6.254 1.603 -5.232 1.00 86.19 89 TYR A CA 1
ATOM 678 C C . TYR A 1 89 ? 4.942 0.815 -5.229 1.00 86.19 89 TYR A C 1
ATOM 680 O O . TYR A 1 89 ? 3.876 1.393 -5.389 1.00 86.19 89 TYR A O 1
ATOM 688 N N . VAL A 1 90 ? 4.992 -0.486 -4.931 1.00 88.44 90 VAL A N 1
ATOM 689 C CA . VAL A 1 90 ? 3.784 -1.329 -4.841 1.00 88.44 90 VAL A CA 1
ATOM 690 C C . VAL A 1 90 ? 2.801 -0.788 -3.797 1.00 88.44 90 VAL A C 1
ATOM 692 O O . VAL A 1 90 ? 1.595 -0.752 -4.028 1.00 88.44 90 VAL A O 1
ATOM 695 N N . VAL A 1 91 ? 3.305 -0.315 -2.652 1.00 88.69 91 VAL A N 1
ATOM 696 C CA . VAL A 1 91 ? 2.450 0.296 -1.621 1.00 88.69 91 VAL A CA 1
ATOM 697 C C . VAL A 1 91 ? 1.847 1.623 -2.090 1.00 88.69 91 VAL A C 1
ATOM 699 O O . VAL A 1 91 ? 0.703 1.918 -1.746 1.00 88.69 91 VAL A O 1
ATOM 702 N N . GLN A 1 92 ? 2.581 2.418 -2.872 1.00 86.88 92 GLN A N 1
ATOM 703 C CA . GLN A 1 92 ? 2.037 3.631 -3.485 1.00 86.88 92 GLN A CA 1
ATOM 704 C C . GLN A 1 92 ? 0.925 3.306 -4.478 1.00 86.88 92 GLN A C 1
ATOM 706 O O . GLN A 1 92 ? -0.108 3.961 -4.424 1.00 86.88 92 GLN A O 1
ATOM 711 N N . GLN A 1 93 ? 1.102 2.290 -5.326 1.00 87.81 93 GLN A N 1
ATOM 712 C CA . GLN A 1 93 ? 0.083 1.876 -6.293 1.00 87.81 93 GLN A CA 1
ATOM 713 C C . GLN A 1 93 ? -1.199 1.407 -5.605 1.00 87.81 93 GLN A C 1
ATOM 715 O O . GLN A 1 93 ? -2.276 1.892 -5.933 1.00 87.81 93 GLN A O 1
ATOM 720 N N . ALA A 1 94 ? -1.077 0.583 -4.561 1.00 87.75 94 ALA A N 1
ATOM 721 C CA . ALA A 1 94 ? -2.217 0.182 -3.738 1.00 87.75 94 ALA A CA 1
ATOM 722 C C . ALA A 1 94 ? -2.943 1.391 -3.123 1.00 87.75 94 ALA A C 1
ATOM 724 O O . ALA A 1 94 ? -4.168 1.451 -3.102 1.00 87.75 94 ALA A O 1
ATOM 725 N N . LEU A 1 95 ? -2.201 2.389 -2.633 1.00 84.81 95 LEU A N 1
ATOM 726 C CA . LEU A 1 95 ? -2.825 3.605 -2.122 1.00 84.81 95 LEU A CA 1
ATOM 727 C C . LEU A 1 95 ? -3.512 4.413 -3.233 1.00 84.81 95 LEU A C 1
ATOM 729 O O . LEU A 1 95 ? -4.604 4.920 -3.009 1.00 84.81 95 LEU A O 1
ATOM 733 N N . THR A 1 96 ? -2.887 4.548 -4.402 1.00 84.81 96 THR A N 1
ATOM 734 C CA . THR A 1 96 ? -3.457 5.257 -5.555 1.00 84.81 96 THR A CA 1
ATOM 735 C C . THR A 1 96 ? -4.756 4.605 -6.019 1.00 84.81 96 THR A C 1
ATOM 737 O O . THR A 1 96 ? -5.746 5.314 -6.163 1.00 84.81 96 THR A O 1
ATOM 740 N N . GLN A 1 97 ? -4.780 3.278 -6.150 1.00 87.19 97 GLN A N 1
ATOM 741 C CA . GLN A 1 97 ? -5.967 2.507 -6.519 1.00 87.19 97 GLN A CA 1
ATOM 742 C C . GLN A 1 97 ? -7.130 2.766 -5.555 1.00 87.19 97 GLN A C 1
ATOM 744 O O . GLN A 1 97 ? -8.212 3.161 -5.973 1.00 87.19 97 GLN A O 1
ATOM 749 N N . TYR A 1 98 ? -6.877 2.664 -4.245 1.00 84.31 98 TYR A N 1
ATOM 750 C CA . TYR A 1 98 ? -7.884 2.980 -3.231 1.00 84.31 98 TYR A CA 1
ATOM 751 C C . TYR A 1 98 ? -8.419 4.413 -3.357 1.00 84.31 98 TYR A C 1
ATOM 753 O O . TYR A 1 98 ? -9.604 4.652 -3.149 1.00 84.31 98 TYR A O 1
ATOM 761 N N . LEU A 1 99 ? -7.555 5.389 -3.652 1.00 83.00 99 LEU A N 1
ATOM 762 C CA . LEU A 1 99 ? -7.981 6.782 -3.795 1.00 83.00 99 LEU A CA 1
ATOM 763 C C . LEU A 1 99 ? -8.813 7.015 -5.057 1.00 83.00 99 LEU A C 1
ATOM 765 O O . LEU A 1 99 ? -9.768 7.781 -4.981 1.00 83.00 99 LEU A O 1
ATOM 769 N N . MET A 1 100 ? -8.478 6.357 -6.169 1.00 82.31 100 MET A N 1
ATOM 770 C CA . MET A 1 100 ? -9.266 6.406 -7.404 1.00 82.31 100 MET A CA 1
ATOM 771 C C . MET A 1 100 ? -10.676 5.848 -7.174 1.00 82.31 100 MET A C 1
ATOM 773 O O . MET A 1 100 ? -11.655 6.547 -7.433 1.00 82.31 100 MET A O 1
ATOM 777 N N . ASP A 1 101 ? -10.778 4.675 -6.544 1.00 81.56 101 ASP A N 1
ATOM 778 C CA . ASP A 1 101 ? -12.061 4.043 -6.210 1.00 81.56 101 ASP A CA 1
ATOM 779 C C . ASP A 1 101 ? -12.942 4.927 -5.302 1.00 81.56 101 ASP A C 1
ATOM 781 O O . ASP A 1 101 ? -14.167 4.898 -5.384 1.00 81.56 101 ASP A O 1
ATOM 785 N N . GLN A 1 102 ? -12.333 5.729 -4.420 1.00 72.94 102 GLN A N 1
ATOM 786 C CA . GLN A 1 102 ? -13.050 6.652 -3.528 1.00 72.94 102 GLN A CA 1
ATOM 787 C C . GLN A 1 102 ? -13.507 7.947 -4.215 1.00 72.94 102 GLN A C 1
ATOM 789 O O . GLN A 1 102 ? -14.316 8.665 -3.636 1.00 72.94 102 GLN A O 1
ATOM 794 N N . THR A 1 103 ? -12.963 8.287 -5.387 1.00 65.00 103 THR A N 1
ATOM 795 C CA . THR A 1 103 ? -13.372 9.474 -6.160 1.00 65.00 103 THR A CA 1
ATOM 796 C C . THR A 1 103 ? -14.484 9.194 -7.168 1.00 65.00 103 THR A C 1
ATOM 798 O O . THR A 1 103 ? -15.122 10.134 -7.628 1.00 65.00 103 THR A O 1
ATOM 801 N N . GLU A 1 104 ? -14.734 7.924 -7.495 1.00 58.03 104 GLU A N 1
ATOM 802 C CA . GLU A 1 104 ? -15.820 7.498 -8.391 1.00 58.03 104 GLU A CA 1
ATOM 803 C C . GLU A 1 104 ? -17.145 7.206 -7.654 1.00 58.03 104 GLU A C 1
ATOM 805 O O . GLU A 1 104 ? -18.104 6.751 -8.276 1.00 58.03 104 GLU A O 1
ATOM 810 N N . THR A 1 105 ? -17.219 7.472 -6.341 1.00 45.97 105 THR A N 1
ATOM 811 C CA . THR A 1 105 ? -18.438 7.333 -5.513 1.00 45.97 105 THR A CA 1
ATOM 812 C C . THR A 1 105 ? -18.964 8.677 -5.031 1.00 45.97 105 THR A C 1
ATOM 814 O O . THR A 1 105 ? -20.206 8.821 -4.984 1.00 45.97 105 THR A O 1
#

Organism: NCBI:txid2662264

Mean predicted aligned error: 8.43 Å